Protein AF-A0A2D8RTJ7-F1 (afdb_monomer_lite)

Sequence (166 aa):
MDKITKIF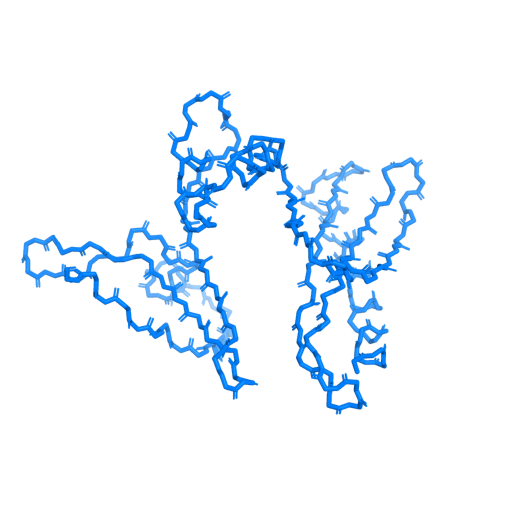FVAYENLSKKICETALARKGIAEIHLAGFCWKEERYKVFKFSTDESNNTHKYEEVLTETSFSASGTGKARALELLENGGAPIKVLRDVIESTDIESVGGPLQYARFECKKFKVFANCKLEEGNVVYERGGLNLNDSRLHNSHDDIFVSMPMIDFVTQT

Foldseek 3Di:
DVVVVVVVLVVCLVVQVVCCVPPVNLQDKDKDKDWAQDPVVRGIWIKIWTADRVPRDIDIDIPCPPHDDDDDDDLRVQLRVCVVVVHDNVVSLVCSQPDPVRVPHHAADKDWDQDPRDIAIAFDWDQDPNDTHGRHDDPPCPPVVNVPDPDPPPPPDPPHDYDDDD

Secondary structure (DSSP, 8-state):
-HHHHHHHHHHHHHHHHHHHHHHSGGG----EEEEEEETTTTEEEEEEEEE-TTT--EEEEEE-SSS-----STTHHHHHHHHHTT--HHHHHHHHHT-TT-TT--S--EEEEEETTEEEEEE-EEEETTEEEESS-SS-TT-HHHHTSS------PPP-B-----

Structure (mmCIF, N/CA/C/O backbone):
data_AF-A0A2D8RTJ7-F1
#
_entry.id   AF-A0A2D8RTJ7-F1
#
loop_
_atom_site.group_PDB
_atom_site.id
_atom_site.type_symbol
_atom_site.label_atom_id
_atom_site.label_alt_id
_atom_site.label_comp_id
_atom_site.label_asym_id
_atom_site.label_entity_id
_atom_site.label_seq_id
_atom_site.pdbx_PDB_ins_code
_atom_site.Cartn_x
_atom_site.Cartn_y
_atom_site.Cartn_z
_atom_site.occupancy
_atom_site.B_iso_or_equiv
_atom_site.auth_seq_id
_atom_site.auth_comp_id
_atom_site.auth_asym_id
_atom_site.auth_atom_id
_atom_site.pdbx_PDB_model_num
ATOM 1 N N . MET A 1 1 ? -3.692 -18.336 -0.174 1.00 83.75 1 MET A N 1
ATOM 2 C CA . MET A 1 1 ? -3.229 -17.030 -0.681 1.00 83.75 1 MET A CA 1
ATOM 3 C C . MET A 1 1 ? -2.175 -17.187 -1.761 1.00 83.75 1 MET A C 1
ATOM 5 O O . MET A 1 1 ? -2.366 -16.620 -2.818 1.00 83.75 1 MET A O 1
ATOM 9 N N . ASP A 1 2 ? -1.158 -18.030 -1.587 1.00 82.69 2 ASP A N 1
ATOM 10 C CA . ASP A 1 2 ? -0.008 -18.110 -2.509 1.00 82.69 2 ASP A CA 1
ATOM 11 C C . ASP A 1 2 ? -0.364 -18.324 -3.996 1.00 82.69 2 ASP A C 1
ATOM 13 O O . ASP A 1 2 ? 0.218 -17.689 -4.871 1.00 82.69 2 ASP A O 1
ATOM 17 N N . LYS A 1 3 ? -1.357 -19.172 -4.313 1.00 87.12 3 LYS A N 1
ATOM 18 C CA . LYS A 1 3 ? -1.840 -19.342 -5.701 1.00 87.12 3 LYS A CA 1
ATOM 19 C C . LYS A 1 3 ? -2.494 -18.072 -6.261 1.00 87.12 3 LYS A C 1
ATOM 21 O O . LYS A 1 3 ? -2.280 -17.748 -7.422 1.00 87.12 3 LYS A O 1
ATOM 26 N N . ILE A 1 4 ? -3.265 -17.361 -5.436 1.00 88.50 4 ILE A N 1
ATOM 27 C CA . ILE A 1 4 ? -3.893 -16.084 -5.801 1.00 88.50 4 ILE A CA 1
ATOM 28 C C . ILE A 1 4 ? -2.795 -15.042 -6.024 1.00 88.50 4 ILE A C 1
ATOM 30 O O . ILE A 1 4 ? -2.771 -14.410 -7.071 1.00 88.50 4 ILE A O 1
ATOM 34 N N . THR A 1 5 ? -1.828 -14.945 -5.107 1.00 89.50 5 THR A N 1
ATOM 35 C CA . THR A 1 5 ? -0.668 -14.054 -5.228 1.00 89.50 5 THR A CA 1
ATOM 36 C C . THR A 1 5 ? 0.079 -14.272 -6.544 1.00 89.50 5 THR A C 1
ATOM 38 O O . THR A 1 5 ? 0.371 -13.304 -7.23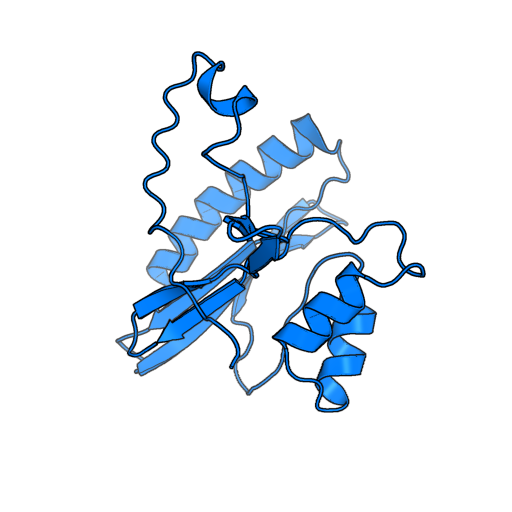5 1.00 89.50 5 THR A O 1
ATOM 41 N N . LYS A 1 6 ? 0.318 -15.528 -6.954 1.00 89.88 6 LYS A N 1
ATOM 42 C CA . LYS A 1 6 ? 0.957 -15.844 -8.246 1.00 89.88 6 LYS A CA 1
ATOM 43 C C . LYS A 1 6 ? 0.167 -15.329 -9.451 1.00 89.88 6 LYS A C 1
ATOM 45 O O . LYS A 1 6 ? 0.766 -14.777 -10.366 1.00 89.88 6 LYS A O 1
ATOM 50 N N . ILE A 1 7 ? -1.158 -15.487 -9.458 1.00 90.75 7 ILE A N 1
ATOM 51 C CA . ILE A 1 7 ? -2.014 -14.980 -10.545 1.00 90.75 7 ILE A CA 1
ATOM 52 C C . ILE A 1 7 ? -1.953 -13.449 -10.596 1.00 90.75 7 ILE A C 1
ATOM 54 O O . ILE A 1 7 ? -1.729 -12.871 -11.659 1.00 90.75 7 ILE A O 1
ATOM 58 N N . PHE A 1 8 ? -2.086 -12.796 -9.440 1.00 90.38 8 PHE A N 1
ATOM 59 C CA . PHE A 1 8 ? -1.955 -11.344 -9.331 1.00 90.38 8 PHE A CA 1
ATOM 60 C C . PHE A 1 8 ? -0.567 -10.856 -9.747 1.00 90.38 8 PHE A C 1
ATOM 62 O O . PHE A 1 8 ? -0.459 -9.777 -10.315 1.00 90.38 8 PHE A O 1
ATOM 69 N N . PHE A 1 9 ? 0.483 -11.649 -9.523 1.00 92.06 9 PHE A N 1
ATOM 70 C CA . PHE A 1 9 ? 1.847 -11.279 -9.893 1.00 92.06 9 PHE A CA 1
ATOM 71 C C . PHE A 1 9 ? 2.030 -11.230 -11.406 1.00 92.06 9 PHE A C 1
ATOM 73 O O . PHE A 1 9 ? 2.583 -10.263 -11.917 1.00 92.06 9 PHE A O 1
ATOM 80 N N . VAL A 1 10 ? 1.478 -12.208 -12.129 1.00 90.75 10 VAL A N 1
ATOM 81 C CA . VAL A 1 10 ? 1.470 -12.196 -13.600 1.00 90.75 10 VAL A CA 1
ATOM 82 C C . VAL A 1 10 ? 0.699 -10.984 -14.137 1.00 90.75 10 VAL A C 1
ATOM 84 O O . VAL A 1 10 ? 1.125 -10.348 -15.102 1.00 90.75 10 VAL A O 1
ATOM 87 N N . ALA A 1 11 ? -0.433 -10.630 -13.520 1.00 89.25 11 ALA A N 1
ATOM 88 C CA . ALA A 1 11 ? -1.189 -9.437 -13.903 1.00 89.25 11 ALA A CA 1
ATOM 89 C C . ALA A 1 11 ? -0.408 -8.143 -13.610 1.00 89.25 11 ALA A C 1
ATOM 91 O O . ALA A 1 11 ? -0.327 -7.268 -14.470 1.00 89.25 11 ALA A O 1
ATOM 92 N N . TYR A 1 12 ? 0.203 -8.051 -12.426 1.00 90.31 12 TYR A N 1
ATOM 93 C CA . TYR A 1 12 ? 1.046 -6.934 -12.007 1.00 90.31 12 TYR A CA 1
ATOM 94 C C . TYR A 1 12 ? 2.228 -6.722 -12.949 1.00 90.31 12 TYR A C 1
ATOM 96 O O . TYR A 1 12 ? 2.431 -5.601 -13.392 1.00 90.31 12 TYR A O 1
ATOM 104 N N . GLU A 1 13 ? 2.974 -7.770 -13.296 1.00 89.62 13 GLU A N 1
ATOM 105 C CA . GLU A 1 13 ? 4.121 -7.669 -14.201 1.00 89.62 13 GLU A CA 1
ATOM 106 C C . GLU A 1 13 ? 3.710 -7.066 -15.553 1.00 89.62 13 GLU A C 1
ATOM 108 O O . GLU A 1 13 ? 4.330 -6.124 -16.047 1.00 89.62 13 GLU A O 1
ATOM 113 N N . ASN A 1 14 ? 2.613 -7.558 -16.130 1.00 86.75 14 ASN A N 1
ATOM 114 C CA . ASN A 1 14 ? 2.100 -7.038 -17.394 1.00 86.75 14 ASN A CA 1
ATOM 115 C C . ASN A 1 14 ? 1.609 -5.588 -17.275 1.00 86.75 14 ASN A C 1
ATOM 117 O O . ASN A 1 14 ? 1.831 -4.783 -18.181 1.00 86.75 14 ASN A O 1
ATOM 121 N N . LEU A 1 15 ? 0.932 -5.255 -16.174 1.00 84.31 15 LEU A N 1
ATOM 122 C CA . LEU A 1 15 ? 0.401 -3.916 -15.936 1.00 84.31 15 LEU A CA 1
ATOM 123 C C . LEU A 1 15 ? 1.520 -2.909 -15.661 1.00 84.31 15 LEU A C 1
ATOM 125 O O . LEU A 1 15 ? 1.512 -1.827 -16.238 1.00 84.31 15 LEU A O 1
ATOM 129 N N . SER A 1 16 ? 2.495 -3.275 -14.828 1.00 84.56 16 SER A N 1
ATOM 130 C CA . SER A 1 16 ? 3.648 -2.444 -14.494 1.00 84.56 16 SER A CA 1
ATOM 131 C C . SER A 1 16 ? 4.423 -2.097 -15.754 1.00 84.56 16 SER A C 1
ATOM 133 O O . SER A 1 16 ? 4.670 -0.921 -15.979 1.00 84.56 16 SER A O 1
ATOM 135 N N . LYS A 1 17 ? 4.744 -3.073 -16.615 1.00 82.00 17 LYS A N 1
ATOM 136 C CA . LYS A 1 17 ? 5.446 -2.798 -17.880 1.00 82.00 17 LYS A CA 1
ATOM 137 C C . LYS A 1 17 ? 4.676 -1.795 -18.733 1.00 82.00 17 LYS A C 1
ATOM 139 O O . LYS A 1 17 ? 5.225 -0.763 -19.099 1.00 82.00 17 LYS A O 1
ATOM 144 N N . LYS A 1 18 ? 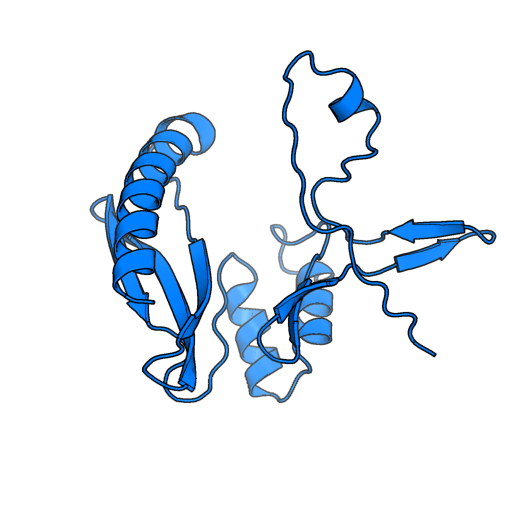3.378 -2.030 -18.950 1.00 81.19 18 LYS A N 1
ATOM 145 C CA . LYS A 1 18 ? 2.533 -1.141 -19.762 1.00 81.19 18 LYS A CA 1
ATOM 146 C C . LYS A 1 18 ? 2.414 0.270 -19.184 1.00 81.19 18 LYS A C 1
ATOM 148 O O . LYS A 1 18 ? 2.583 1.238 -19.920 1.00 81.19 18 LYS A O 1
ATOM 153 N N . ILE A 1 19 ? 2.112 0.407 -17.892 1.00 75.81 19 ILE A N 1
ATOM 154 C CA . ILE A 1 19 ? 1.941 1.720 -17.250 1.00 75.81 19 ILE A CA 1
ATOM 155 C C . ILE A 1 19 ? 3.270 2.472 -17.235 1.00 75.81 19 ILE A C 1
ATOM 157 O O . ILE A 1 19 ? 3.314 3.648 -17.586 1.00 75.81 19 ILE A O 1
ATOM 161 N N . CYS A 1 20 ? 4.359 1.806 -16.852 1.00 75.94 20 CYS A N 1
ATOM 162 C CA . CYS A 1 20 ? 5.662 2.450 -16.761 1.00 75.94 20 CYS A CA 1
ATOM 163 C C . CYS A 1 20 ? 6.160 2.881 -18.150 1.00 75.94 20 CYS A C 1
ATOM 165 O O . CYS A 1 20 ? 6.601 4.016 -18.298 1.00 75.94 20 CYS A O 1
ATOM 167 N N . GLU A 1 21 ? 5.995 2.050 -19.185 1.00 71.38 21 GLU A N 1
ATOM 168 C CA . GLU A 1 21 ? 6.349 2.405 -20.568 1.00 71.38 21 GLU A CA 1
ATOM 169 C C . GLU A 1 21 ? 5.541 3.592 -21.117 1.00 71.38 21 GLU A C 1
ATOM 171 O O . GLU A 1 21 ? 6.096 4.413 -21.847 1.00 71.38 21 GLU A O 1
ATOM 176 N N . THR A 1 22 ? 4.252 3.694 -20.776 1.00 69.50 22 THR A N 1
ATOM 177 C CA . THR A 1 22 ? 3.332 4.682 -21.375 1.00 69.50 22 THR A CA 1
ATOM 178 C C . THR A 1 22 ? 3.226 5.996 -20.603 1.00 69.50 22 THR A C 1
ATOM 180 O O . THR A 1 22 ? 3.193 7.054 -21.225 1.00 69.50 22 THR A O 1
ATOM 183 N N . ALA A 1 23 ? 3.169 5.956 -19.270 1.00 63.09 23 ALA A N 1
ATOM 184 C CA . ALA A 1 23 ? 2.828 7.115 -18.442 1.00 63.09 23 ALA A CA 1
ATOM 185 C C . ALA A 1 23 ? 4.025 7.731 -17.698 1.00 63.09 23 ALA A C 1
ATOM 187 O O . ALA A 1 23 ? 3.998 8.915 -17.378 1.00 63.09 23 ALA A O 1
ATOM 188 N N . LEU A 1 24 ? 5.070 6.947 -17.404 1.00 61.88 24 LEU A N 1
ATOM 189 C CA . LEU A 1 24 ? 6.150 7.345 -16.484 1.00 61.88 24 LEU A CA 1
ATOM 190 C C . LEU A 1 24 ? 7.557 7.267 -17.108 1.00 61.88 24 LEU A C 1
ATOM 192 O O . LEU A 1 24 ? 8.559 7.453 -16.413 1.00 61.88 24 LEU A O 1
ATOM 196 N N . ALA A 1 25 ? 7.636 7.008 -18.418 1.00 62.59 25 ALA A N 1
ATOM 197 C CA . ALA A 1 25 ? 8.868 6.717 -19.153 1.00 62.59 25 ALA A CA 1
ATOM 198 C C . ALA A 1 25 ? 9.662 5.525 -18.562 1.00 62.59 25 ALA A C 1
ATOM 200 O O . ALA A 1 25 ? 9.244 4.855 -17.622 1.00 62.59 25 ALA A O 1
ATOM 201 N N . ARG A 1 26 ? 10.862 5.244 -19.095 1.00 61.12 26 ARG A N 1
ATOM 202 C CA . ARG A 1 26 ? 11.701 4.080 -18.710 1.00 61.12 26 ARG A CA 1
ATOM 203 C C . ARG A 1 26 ? 12.084 3.987 -17.219 1.00 61.12 26 ARG A C 1
ATOM 205 O O . ARG A 1 26 ? 12.717 3.011 -16.839 1.00 61.12 26 ARG A O 1
ATOM 212 N N . LYS A 1 27 ? 11.753 4.990 -16.401 1.00 68.00 27 LYS A N 1
ATOM 213 C CA . LYS A 1 27 ? 12.038 5.042 -14.959 1.00 68.00 27 LYS A CA 1
ATOM 214 C C . LYS A 1 27 ? 10.788 4.892 -14.086 1.00 68.00 27 LYS A C 1
ATOM 216 O O . LYS A 1 27 ? 10.879 5.058 -12.875 1.00 68.00 27 LYS A O 1
ATOM 221 N N . GLY A 1 28 ? 9.622 4.625 -14.676 1.00 70.44 28 GLY A N 1
ATOM 222 C CA . GLY A 1 28 ? 8.406 4.392 -13.911 1.00 70.44 28 GLY A CA 1
ATOM 223 C C . GLY A 1 28 ? 8.537 3.185 -12.990 1.00 70.44 28 GLY A C 1
ATOM 224 O O . GLY A 1 28 ? 9.012 2.133 -13.410 1.00 70.44 28 GLY A O 1
ATOM 225 N N . ILE A 1 29 ? 8.057 3.326 -11.758 1.00 77.69 29 ILE A N 1
ATOM 226 C CA . ILE A 1 29 ? 7.995 2.242 -10.777 1.00 77.69 29 ILE A CA 1
ATOM 227 C C . ILE A 1 29 ? 6.548 2.123 -10.322 1.00 77.69 29 ILE A C 1
ATOM 229 O O . ILE A 1 29 ? 5.927 3.113 -9.935 1.00 77.69 29 ILE A O 1
ATOM 233 N N . ALA A 1 30 ? 6.017 0.906 -10.360 1.00 83.00 30 ALA A N 1
ATOM 234 C CA . ALA A 1 30 ? 4.724 0.580 -9.787 1.00 83.00 30 ALA A CA 1
ATOM 235 C C . ALA A 1 30 ? 4.933 -0.373 -8.613 1.00 83.00 30 ALA A C 1
ATOM 237 O O . ALA A 1 30 ? 5.597 -1.400 -8.753 1.00 83.00 30 ALA A O 1
ATOM 238 N N . GLU A 1 31 ? 4.335 -0.063 -7.469 1.00 89.19 31 GLU A N 1
ATOM 239 C CA . GLU A 1 31 ? 4.294 -0.961 -6.319 1.00 89.19 31 GLU A CA 1
ATOM 240 C C . GLU A 1 31 ? 2.839 -1.282 -5.978 1.00 89.19 31 GLU A C 1
ATOM 242 O O . GLU A 1 31 ? 1.994 -0.389 -5.925 1.00 89.19 31 GLU A O 1
ATOM 247 N N . ILE A 1 32 ? 2.540 -2.560 -5.737 1.00 90.56 32 ILE A N 1
ATOM 248 C CA . ILE A 1 32 ? 1.207 -3.017 -5.320 1.00 90.56 32 ILE A CA 1
ATOM 249 C C . ILE A 1 32 ? 1.334 -3.795 -4.015 1.00 90.56 32 ILE A C 1
ATOM 251 O O . ILE A 1 32 ? 2.263 -4.578 -3.834 1.00 90.56 32 ILE A O 1
ATOM 255 N N . HIS A 1 33 ? 0.373 -3.608 -3.113 1.00 91.06 33 HIS A N 1
ATOM 256 C CA . HIS A 1 33 ? 0.204 -4.460 -1.941 1.00 91.06 33 HIS A CA 1
ATOM 257 C C . HIS A 1 33 ? -1.070 -5.289 -2.093 1.00 91.06 33 HIS A C 1
ATOM 259 O O . HIS A 1 33 ? -2.156 -4.739 -2.265 1.00 91.06 33 HIS A O 1
ATOM 265 N N . LEU A 1 34 ? -0.946 -6.613 -2.004 1.00 91.88 34 LEU A N 1
ATOM 266 C CA . LEU A 1 34 ? -2.076 -7.538 -1.952 1.00 91.88 34 LEU A CA 1
ATOM 267 C C . LEU A 1 34 ? -2.236 -8.047 -0.524 1.00 91.88 34 LEU A C 1
ATOM 269 O O . LEU A 1 34 ? -1.403 -8.814 -0.046 1.00 91.88 34 LEU A O 1
ATOM 273 N N . ALA A 1 35 ? -3.321 -7.662 0.137 1.00 90.81 35 ALA A N 1
ATOM 274 C CA . ALA A 1 35 ? -3.654 -8.134 1.475 1.00 90.81 35 ALA A CA 1
ATOM 275 C C . ALA A 1 35 ? -4.872 -9.067 1.443 1.00 90.81 35 ALA A C 1
ATOM 277 O O . ALA A 1 35 ? -5.821 -8.836 0.694 1.00 90.81 35 ALA A O 1
ATOM 278 N N . GLY A 1 36 ? -4.877 -10.111 2.274 1.00 90.19 36 GLY A N 1
ATOM 279 C CA . GLY A 1 36 ? -6.027 -11.009 2.396 1.00 90.19 36 GLY A CA 1
ATOM 280 C C . GLY A 1 36 ? -5.894 -12.044 3.509 1.00 90.19 36 GLY A C 1
ATOM 281 O O . GLY A 1 36 ? -4.804 -12.300 4.015 1.00 90.19 36 GLY A O 1
ATOM 282 N N . PHE A 1 37 ? -7.017 -12.655 3.893 1.00 89.12 37 PHE A N 1
ATOM 283 C CA . PHE A 1 37 ? -7.045 -13.717 4.901 1.00 89.12 37 PHE A CA 1
ATOM 284 C C . PHE A 1 37 ? -6.712 -15.082 4.276 1.00 89.12 37 PHE A C 1
ATOM 286 O O . PHE A 1 37 ? -7.374 -15.536 3.340 1.00 89.12 37 PHE A O 1
ATOM 293 N N . CYS A 1 38 ? -5.686 -15.763 4.790 1.00 90.69 38 CYS A N 1
ATOM 294 C CA . CYS A 1 38 ? -5.310 -17.107 4.369 1.00 90.69 38 CYS A CA 1
ATOM 295 C C . CYS A 1 38 ? -5.988 -18.153 5.257 1.00 90.69 38 CYS A C 1
ATOM 297 O O . CYS A 1 38 ? -5.507 -18.439 6.344 1.00 90.69 38 CYS A O 1
ATOM 299 N N . TRP A 1 39 ? -7.060 -18.783 4.770 1.00 88.38 39 TRP A N 1
ATOM 300 C CA . TRP A 1 39 ? -7.805 -19.802 5.525 1.00 88.38 39 TRP A CA 1
ATOM 301 C C . TRP A 1 39 ? -6.970 -21.008 5.965 1.00 88.38 39 TRP A C 1
ATOM 303 O O . TRP A 1 39 ? -7.209 -21.543 7.035 1.00 88.38 39 TRP A O 1
ATOM 313 N N . LYS A 1 40 ? -5.979 -21.420 5.164 1.00 91.62 40 LYS A N 1
ATOM 314 C CA . LYS A 1 40 ? -5.103 -22.557 5.494 1.00 91.62 40 LYS A CA 1
ATOM 315 C C . LYS A 1 40 ? -4.186 -22.266 6.688 1.00 91.62 40 LYS A C 1
ATOM 317 O O . LYS A 1 40 ? -3.873 -23.172 7.443 1.00 91.62 40 LYS A O 1
ATOM 322 N N . GLU A 1 41 ? -3.720 -21.025 6.798 1.00 91.00 41 GLU A N 1
ATOM 323 C CA . GLU A 1 41 ? -2.777 -20.582 7.837 1.00 91.00 41 GLU A CA 1
ATOM 324 C C . GLU A 1 41 ? -3.473 -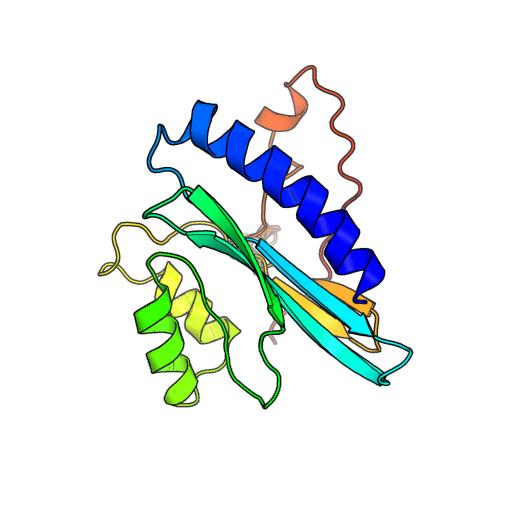19.755 8.932 1.00 91.00 41 GLU A C 1
ATOM 326 O O . GLU A 1 41 ? -2.810 -19.208 9.802 1.00 91.00 41 GLU A O 1
ATOM 331 N N . GLU A 1 42 ? -4.798 -19.606 8.837 1.00 90.81 42 GLU A N 1
ATOM 332 C CA . GLU A 1 42 ? -5.670 -18.826 9.725 1.00 90.81 42 GLU A CA 1
ATOM 333 C C . GLU A 1 42 ? -5.182 -17.410 10.076 1.00 90.81 42 GLU A C 1
ATOM 335 O O . GLU A 1 42 ? -5.483 -16.874 11.141 1.00 90.81 42 GLU A O 1
ATOM 340 N N . ARG A 1 43 ? -4.478 -16.753 9.149 1.00 90.62 43 ARG A N 1
ATOM 341 C CA . ARG A 1 43 ? -3.880 -15.426 9.363 1.00 90.62 43 ARG A CA 1
ATOM 342 C C . ARG A 1 43 ? -4.014 -14.515 8.152 1.00 90.62 43 ARG A C 1
ATOM 344 O O . ARG A 1 43 ? -4.170 -14.979 7.019 1.00 90.62 43 ARG A O 1
ATOM 351 N N . TYR A 1 44 ? -3.915 -13.207 8.378 1.00 89.75 44 TYR A N 1
ATOM 352 C CA . TYR A 1 44 ? -3.762 -12.245 7.288 1.00 89.75 44 TYR A CA 1
ATOM 353 C C . TYR A 1 44 ? -2.354 -12.345 6.702 1.00 89.75 44 TYR A C 1
ATOM 355 O O . TYR A 1 44 ? -1.374 -12.461 7.434 1.00 89.75 44 TYR A O 1
ATOM 363 N N . LYS A 1 45 ? -2.271 -12.313 5.373 1.00 92.38 45 LYS A N 1
ATOM 364 C CA . LYS A 1 45 ? -1.017 -12.243 4.624 1.00 92.38 45 LYS A CA 1
ATOM 365 C C . LYS A 1 45 ? -1.050 -10.985 3.778 1.00 92.38 45 LYS A C 1
ATOM 367 O O . LYS A 1 45 ? -2.081 -10.685 3.166 1.00 92.38 45 LYS A O 1
ATOM 372 N N . VAL A 1 46 ? 0.070 -10.279 3.730 1.00 92.62 46 VAL A N 1
ATOM 373 C CA . VAL A 1 46 ? 0.262 -9.143 2.834 1.00 92.62 46 VAL A CA 1
ATOM 374 C C . VAL A 1 46 ? 1.444 -9.462 1.942 1.00 92.62 46 VAL A C 1
ATOM 376 O O . VAL A 1 46 ? 2.472 -9.927 2.413 1.00 92.62 46 VAL A O 1
ATOM 379 N N . PHE A 1 47 ? 1.290 -9.246 0.646 1.00 94.06 47 PHE A N 1
ATOM 380 C CA . PHE A 1 47 ? 2.355 -9.422 -0.325 1.00 94.06 47 PHE A CA 1
ATOM 381 C C . PHE A 1 47 ? 2.649 -8.086 -0.984 1.00 94.06 47 PHE A C 1
ATOM 383 O O . PHE A 1 47 ? 1.724 -7.427 -1.463 1.00 94.06 47 PHE A O 1
ATOM 390 N N . LYS A 1 48 ? 3.920 -7.692 -1.006 1.00 93.31 48 LYS A N 1
ATOM 391 C CA . LYS A 1 48 ? 4.389 -6.514 -1.733 1.00 93.31 48 LYS A CA 1
ATOM 392 C C . LYS A 1 48 ? 4.913 -6.949 -3.093 1.00 93.31 48 LYS A C 1
ATOM 394 O O . LYS A 1 48 ? 5.707 -7.876 -3.171 1.00 93.31 48 LYS A O 1
ATOM 399 N N . PHE A 1 49 ? 4.474 -6.262 -4.137 1.00 94.12 49 PHE A N 1
ATOM 400 C CA . PHE A 1 49 ? 4.853 -6.448 -5.530 1.00 94.12 49 PHE A CA 1
ATOM 401 C C . PHE A 1 49 ? 5.661 -5.217 -5.917 1.00 94.12 49 PHE A C 1
ATOM 403 O O . PHE A 1 49 ? 5.190 -4.095 -5.712 1.00 94.12 49 PHE A O 1
ATOM 410 N N . SER A 1 50 ? 6.877 -5.414 -6.409 1.00 91.12 50 SER A N 1
ATOM 411 C CA . SER A 1 50 ? 7.799 -4.324 -6.718 1.00 91.12 50 SER A CA 1
ATOM 412 C C . SER A 1 50 ? 8.624 -4.610 -7.966 1.00 91.12 50 SER A C 1
ATOM 414 O O . SER A 1 50 ? 8.773 -5.760 -8.394 1.00 91.12 50 SER A O 1
ATOM 416 N N . THR A 1 51 ? 9.161 -3.533 -8.532 1.00 87.50 51 THR A N 1
ATOM 417 C CA . THR A 1 51 ? 10.066 -3.542 -9.678 1.00 87.50 51 THR A CA 1
ATOM 418 C C . THR A 1 51 ? 11.429 -3.059 -9.211 1.00 87.50 51 THR A C 1
ATOM 420 O O . THR A 1 51 ? 11.529 -2.015 -8.571 1.00 87.50 51 THR A O 1
ATOM 423 N N . ASP A 1 52 ? 12.473 -3.819 -9.517 1.00 80.81 52 ASP A N 1
ATOM 424 C CA . ASP A 1 52 ? 13.855 -3.400 -9.316 1.00 80.81 52 ASP A CA 1
ATOM 425 C C . ASP A 1 52 ? 14.235 -2.352 -10.372 1.00 80.81 52 ASP A C 1
ATOM 427 O O . ASP A 1 52 ? 14.180 -2.603 -11.576 1.00 80.81 52 ASP A O 1
ATOM 431 N N . GLU A 1 53 ? 14.621 -1.166 -9.908 1.00 73.94 53 GLU A N 1
ATOM 432 C CA . GLU A 1 53 ? 14.957 -0.014 -10.750 1.00 73.94 53 GLU A CA 1
ATOM 433 C C . GLU A 1 53 ? 16.162 -0.258 -11.664 1.00 73.94 53 GLU A C 1
ATOM 435 O O . GLU A 1 53 ? 16.264 0.338 -12.735 1.00 73.94 53 GLU A O 1
ATOM 440 N N . SER A 1 54 ? 17.089 -1.123 -11.247 1.00 75.38 54 SER A N 1
ATOM 441 C CA . SER A 1 54 ? 18.361 -1.328 -11.942 1.00 75.38 54 SER A CA 1
ATOM 442 C C . SER A 1 54 ? 18.226 -2.201 -13.189 1.00 75.38 54 SER A C 1
ATOM 444 O O . SER A 1 54 ? 18.980 -2.040 -14.149 1.00 75.38 54 SER A O 1
ATOM 446 N N . ASN A 1 55 ? 17.269 -3.130 -13.184 1.00 74.12 55 ASN A N 1
ATOM 447 C CA . ASN A 1 55 ? 17.152 -4.182 -14.195 1.00 74.12 55 ASN A CA 1
ATOM 448 C C . ASN A 1 55 ? 15.702 -4.449 -14.643 1.00 74.12 55 ASN A C 1
ATOM 450 O O . ASN A 1 55 ? 15.479 -5.350 -15.449 1.00 74.12 55 ASN A O 1
ATOM 454 N N . ASN A 1 56 ? 14.727 -3.683 -14.138 1.00 74.50 56 ASN A N 1
ATOM 455 C CA . ASN A 1 56 ? 13.296 -3.853 -14.397 1.00 74.50 56 ASN A CA 1
ATOM 456 C C . ASN A 1 56 ? 12.777 -5.269 -14.066 1.00 74.50 56 ASN A C 1
ATOM 458 O O . ASN A 1 56 ? 11.865 -5.786 -14.712 1.00 74.50 56 ASN A O 1
ATOM 462 N N . THR A 1 57 ? 13.381 -5.928 -13.073 1.00 84.94 57 THR A N 1
ATOM 463 C CA . THR A 1 57 ? 12.947 -7.249 -12.609 1.00 84.94 57 THR A CA 1
ATOM 464 C C . THR A 1 57 ? 11.808 -7.088 -11.621 1.00 84.94 57 THR A C 1
ATOM 466 O O . THR A 1 57 ? 11.937 -6.406 -10.604 1.00 84.94 57 THR A O 1
ATOM 469 N N . HIS A 1 58 ? 10.694 -7.758 -11.893 1.00 89.44 58 HIS A N 1
ATOM 470 C CA . HIS A 1 58 ? 9.557 -7.784 -10.985 1.00 89.44 58 HIS A CA 1
ATOM 471 C C . HIS A 1 58 ? 9.722 -8.887 -9.945 1.00 89.44 58 HIS A C 1
ATOM 473 O O . HIS A 1 58 ? 10.172 -9.994 -10.247 1.00 89.44 58 HIS A O 1
ATOM 479 N N . LYS A 1 59 ? 9.301 -8.605 -8.716 1.00 92.06 59 LYS A N 1
ATOM 480 C CA . LYS A 1 59 ? 9.268 -9.583 -7.629 1.00 92.06 59 LYS A CA 1
ATOM 481 C C . LYS A 1 59 ? 8.057 -9.368 -6.738 1.00 92.06 59 LYS A C 1
ATOM 483 O O . LYS A 1 59 ? 7.459 -8.292 -6.727 1.00 92.06 59 LYS A O 1
ATOM 488 N N . TYR A 1 60 ? 7.715 -10.401 -5.978 1.00 93.44 60 TYR A N 1
ATOM 489 C CA . TYR A 1 60 ? 6.812 -10.265 -4.849 1.00 93.44 60 TYR A CA 1
ATOM 490 C C . TYR A 1 60 ? 7.360 -10.994 -3.629 1.00 93.44 60 TYR A C 1
ATOM 492 O O . TYR A 1 60 ? 7.989 -12.045 -3.752 1.00 93.44 60 TYR A O 1
ATOM 500 N N . GLU A 1 61 ? 7.093 -10.440 -2.456 1.00 93.38 61 GLU A N 1
ATOM 501 C CA . GLU A 1 61 ? 7.484 -11.014 -1.172 1.00 93.38 61 GLU A CA 1
ATOM 502 C C . GLU A 1 61 ? 6.347 -10.875 -0.165 1.00 93.38 61 GLU A C 1
ATOM 504 O O . GLU A 1 61 ? 5.517 -9.968 -0.266 1.00 93.38 61 GLU A O 1
ATOM 509 N N . GLU A 1 62 ? 6.281 -11.798 0.790 1.00 93.19 62 GLU A N 1
ATOM 510 C CA . GLU A 1 62 ? 5.373 -11.653 1.920 1.00 93.19 62 GLU A CA 1
ATOM 511 C C . GLU A 1 62 ? 5.944 -10.617 2.890 1.00 93.19 62 GLU A C 1
ATOM 513 O O . GLU A 1 62 ? 7.084 -10.727 3.330 1.00 93.19 62 GLU A O 1
ATOM 518 N N . VAL A 1 63 ? 5.139 -9.613 3.221 1.00 91.31 63 VAL A N 1
ATOM 519 C CA . VAL A 1 63 ? 5.464 -8.558 4.179 1.00 91.31 63 VAL A CA 1
ATOM 520 C C . VAL A 1 63 ? 4.566 -8.683 5.410 1.00 91.31 63 VAL A C 1
ATOM 522 O O . VAL A 1 63 ? 3.487 -9.275 5.352 1.00 91.31 63 VAL A O 1
ATOM 525 N N . LEU A 1 64 ? 4.997 -8.078 6.520 1.00 87.56 64 LEU A N 1
ATOM 526 C CA . LEU A 1 64 ? 4.299 -8.086 7.815 1.00 87.56 64 LEU A CA 1
ATOM 527 C C . LEU A 1 64 ? 4.251 -9.465 8.506 1.00 87.56 64 LEU A C 1
ATOM 529 O O . LEU A 1 64 ? 3.259 -9.803 9.150 1.00 87.56 64 LEU A O 1
ATOM 533 N N . THR A 1 65 ? 5.318 -10.262 8.394 1.00 83.94 65 THR A N 1
ATOM 534 C CA . THR A 1 65 ? 5.403 -11.616 8.977 1.00 83.94 65 THR A CA 1
ATOM 535 C C . THR A 1 65 ? 5.527 -11.637 10.503 1.00 83.94 65 THR A C 1
ATOM 537 O O . THR A 1 65 ? 5.011 -12.557 11.128 1.00 83.94 65 THR A O 1
ATOM 540 N N . GLU A 1 66 ? 6.167 -10.633 11.111 1.00 70.44 66 GLU A N 1
ATOM 541 C CA . GLU A 1 66 ? 6.509 -10.620 12.548 1.00 70.44 66 GLU A CA 1
ATOM 542 C C . GLU A 1 66 ? 5.925 -9.419 13.310 1.00 70.44 66 GLU A C 1
ATOM 544 O O . GLU A 1 66 ? 6.386 -9.093 14.393 1.00 70.44 66 GLU A O 1
ATOM 549 N N . THR A 1 67 ? 4.877 -8.784 12.770 1.00 62.62 67 THR A N 1
ATOM 550 C CA . THR A 1 67 ? 4.332 -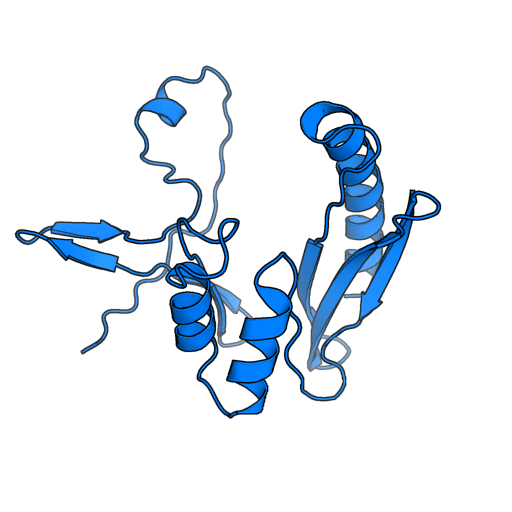7.468 13.171 1.00 62.62 67 THR A CA 1
ATOM 551 C C . THR A 1 67 ? 5.272 -6.300 12.880 1.00 62.62 67 THR A C 1
ATOM 553 O O . THR A 1 67 ? 6.212 -6.002 13.603 1.00 62.62 67 THR A O 1
ATOM 556 N N . SER A 1 68 ? 4.982 -5.600 11.790 1.00 82.38 68 SER A N 1
ATOM 557 C CA . SER A 1 68 ? 5.605 -4.328 11.445 1.00 82.38 68 SER A CA 1
ATOM 558 C C . SER A 1 68 ? 4.652 -3.535 10.559 1.00 82.38 68 SER A C 1
ATOM 560 O O . SER A 1 68 ? 3.609 -4.033 10.126 1.00 82.38 68 SER A O 1
ATOM 562 N N . PHE A 1 69 ? 4.981 -2.275 10.322 1.00 87.19 69 PHE A N 1
ATOM 563 C CA . PHE A 1 69 ? 4.330 -1.480 9.297 1.00 87.19 69 PHE A CA 1
ATOM 564 C C . PHE A 1 69 ? 5.119 -1.604 7.994 1.00 87.19 69 PHE A C 1
ATOM 566 O O . PHE A 1 69 ? 6.343 -1.712 8.003 1.00 87.19 69 PHE A O 1
ATOM 573 N N . SER A 1 70 ? 4.420 -1.574 6.862 1.00 88.88 70 SER A N 1
ATOM 574 C CA . SER A 1 70 ? 5.038 -1.444 5.543 1.00 88.88 70 SER A CA 1
ATOM 575 C C . SER A 1 70 ? 4.452 -0.214 4.877 1.00 88.88 70 SER A C 1
ATOM 577 O O . SER A 1 70 ? 3.237 -0.010 4.894 1.00 88.88 70 SER A O 1
ATOM 579 N N . ALA A 1 71 ? 5.326 0.611 4.318 1.00 89.62 71 ALA A N 1
ATOM 580 C CA . ALA A 1 71 ? 4.964 1.841 3.641 1.00 89.62 71 ALA A CA 1
ATOM 581 C C . ALA A 1 71 ? 5.735 1.963 2.322 1.00 89.62 71 ALA A C 1
ATOM 583 O O . ALA A 1 71 ? 6.844 1.438 2.168 1.00 89.62 71 ALA A O 1
ATOM 584 N N . SER A 1 72 ? 5.123 2.680 1.385 1.00 89.25 72 SER A N 1
ATOM 585 C CA . SER A 1 72 ? 5.600 2.915 0.024 1.00 89.25 72 SER A CA 1
ATOM 586 C C . SER A 1 72 ? 5.329 4.360 -0.385 1.00 89.25 72 SER A C 1
ATOM 588 O O . SER A 1 72 ? 4.493 5.031 0.219 1.00 89.25 72 SER A O 1
ATOM 590 N N . GLY A 1 73 ? 6.036 4.829 -1.413 1.00 88.00 73 GLY A N 1
ATOM 591 C CA . GLY A 1 73 ? 5.961 6.213 -1.879 1.00 88.00 73 GLY A CA 1
ATOM 592 C C . GLY A 1 73 ? 6.903 7.163 -1.136 1.00 88.00 73 GLY A C 1
ATOM 593 O O . GLY A 1 73 ? 7.688 6.763 -0.275 1.00 88.00 73 GLY A O 1
ATOM 594 N N . THR A 1 74 ? 6.834 8.441 -1.495 1.00 88.88 74 THR A N 1
ATOM 595 C CA . THR A 1 74 ? 7.780 9.480 -1.058 1.00 88.88 74 THR A CA 1
ATOM 596 C C . THR A 1 74 ? 7.660 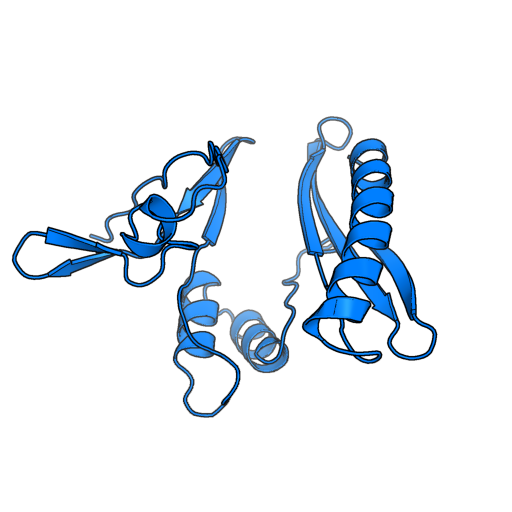9.824 0.429 1.00 88.88 74 THR A C 1
ATOM 598 O O . THR A 1 74 ? 8.665 10.102 1.074 1.00 88.88 74 THR A O 1
ATOM 601 N N . GLY A 1 75 ? 6.464 9.699 1.014 1.00 91.56 75 GLY A N 1
ATOM 602 C CA . GLY A 1 75 ? 6.224 9.894 2.451 1.00 91.56 75 GLY A CA 1
ATOM 603 C C . GLY A 1 75 ? 6.634 8.725 3.358 1.00 91.56 75 GLY A C 1
ATOM 604 O O . GLY A 1 75 ? 6.449 8.801 4.573 1.00 91.56 75 GLY A O 1
ATOM 605 N N . LYS A 1 76 ? 7.181 7.633 2.801 1.00 92.56 76 LYS A N 1
ATOM 606 C CA . LYS A 1 76 ? 7.477 6.387 3.531 1.00 92.56 76 LYS A CA 1
ATOM 607 C C . LYS A 1 76 ? 8.345 6.601 4.771 1.00 92.56 76 LYS A C 1
ATOM 609 O O . LYS A 1 76 ? 8.018 6.065 5.824 1.00 92.56 76 LYS A O 1
ATOM 614 N N . ALA A 1 77 ? 9.454 7.332 4.644 1.00 92.81 77 ALA A N 1
ATOM 615 C CA . ALA A 1 77 ? 10.418 7.488 5.736 1.00 92.81 77 ALA A CA 1
ATOM 616 C C . ALA A 1 77 ? 9.772 8.158 6.956 1.00 92.81 77 ALA A C 1
ATOM 618 O O . ALA A 1 77 ? 9.851 7.636 8.065 1.00 92.81 77 ALA A O 1
ATOM 619 N N . ARG A 1 78 ? 9.035 9.250 6.719 1.00 93.94 78 ARG A N 1
ATOM 620 C CA . ARG A 1 78 ? 8.298 9.968 7.759 1.00 93.94 78 ARG A CA 1
ATOM 621 C C . ARG A 1 78 ? 7.184 9.119 8.371 1.00 93.94 78 ARG A C 1
ATOM 623 O O . ARG A 1 78 ? 6.990 9.141 9.582 1.00 93.94 78 ARG A O 1
ATOM 630 N N . ALA A 1 79 ? 6.463 8.360 7.545 1.00 94.19 79 ALA A N 1
ATOM 631 C CA . ALA A 1 79 ? 5.415 7.469 8.028 1.00 94.19 79 ALA A CA 1
ATOM 632 C C . ALA A 1 79 ? 5.976 6.405 8.983 1.00 94.19 79 ALA A C 1
ATOM 634 O O . ALA A 1 79 ? 5.430 6.204 10.063 1.00 94.19 79 ALA A O 1
ATOM 635 N N . LEU A 1 80 ? 7.071 5.741 8.601 1.00 93.38 80 LEU A N 1
ATOM 636 C CA . LEU A 1 80 ? 7.689 4.702 9.426 1.00 93.38 80 LEU A CA 1
ATOM 637 C C . LEU A 1 80 ? 8.218 5.269 10.745 1.00 93.38 80 LEU A C 1
ATOM 639 O O . LEU A 1 80 ? 7.909 4.709 11.789 1.00 93.38 80 LEU A O 1
ATOM 643 N N . GLU A 1 81 ? 8.887 6.423 10.715 1.00 93.75 81 GLU A N 1
ATOM 644 C CA . GLU A 1 81 ? 9.349 7.117 11.923 1.00 93.75 81 GLU A CA 1
ATOM 645 C C . GLU A 1 81 ? 8.194 7.396 12.903 1.00 93.75 81 GLU A C 1
ATOM 647 O O . GLU A 1 81 ? 8.281 7.113 14.097 1.00 93.75 81 GLU A O 1
ATOM 652 N N . LEU A 1 82 ? 7.075 7.940 12.416 1.00 94.00 82 LEU A N 1
ATOM 653 C CA . LEU A 1 82 ? 5.923 8.251 13.266 1.00 94.00 82 LEU A CA 1
ATOM 654 C C . LEU A 1 82 ? 5.240 6.990 13.817 1.00 94.00 82 LEU A C 1
ATOM 656 O O . LEU A 1 82 ? 4.751 6.997 14.946 1.00 94.00 82 LEU A O 1
ATOM 660 N N . LEU A 1 83 ? 5.206 5.910 13.034 1.00 93.12 83 LEU A N 1
ATOM 661 C CA . LEU A 1 83 ? 4.639 4.623 13.441 1.00 93.12 83 LEU A CA 1
ATOM 662 C C . LEU A 1 83 ? 5.505 3.921 14.495 1.00 93.12 83 LEU A C 1
ATOM 664 O O . LEU A 1 83 ? 4.970 3.393 15.468 1.00 93.12 83 LEU A O 1
ATOM 668 N N . GLU A 1 84 ? 6.828 3.954 14.333 1.00 91.38 84 GLU A N 1
ATOM 669 C CA . GLU A 1 84 ? 7.798 3.422 15.301 1.00 91.38 84 GLU A CA 1
ATOM 670 C C . GLU A 1 84 ? 7.725 4.165 16.641 1.00 91.38 84 GLU A C 1
ATOM 672 O O . GLU A 1 84 ? 7.866 3.557 17.700 1.00 91.38 84 GLU A O 1
ATOM 677 N N . ASN A 1 85 ? 7.380 5.455 16.608 1.00 91.94 85 ASN A N 1
ATOM 678 C CA . ASN A 1 85 ? 7.113 6.272 17.792 1.00 91.94 85 ASN A CA 1
ATOM 679 C C . ASN A 1 85 ? 5.704 6.066 18.396 1.00 91.94 85 ASN A C 1
ATOM 681 O O . ASN A 1 85 ? 5.260 6.859 19.227 1.00 91.94 85 ASN A O 1
ATOM 685 N N . GLY A 1 86 ? 4.977 5.019 17.989 1.00 90.69 86 GLY A N 1
ATOM 686 C CA . GLY A 1 86 ? 3.662 4.669 18.538 1.00 90.69 86 GLY A CA 1
ATOM 687 C C . GLY A 1 86 ? 2.493 5.471 17.960 1.00 90.69 86 GLY A C 1
ATOM 688 O O . GLY A 1 86 ? 1.398 5.473 18.528 1.00 90.69 86 GLY A O 1
ATOM 689 N N . GLY A 1 87 ? 2.695 6.161 16.836 1.00 91.06 87 GLY A N 1
ATOM 690 C CA . GLY A 1 87 ? 1.639 6.885 16.142 1.00 91.06 87 GLY A CA 1
ATOM 691 C C . GLY A 1 87 ? 0.520 5.960 15.652 1.00 91.06 87 GLY A C 1
ATOM 692 O O . GLY A 1 87 ? 0.759 4.897 15.082 1.00 91.06 87 GLY A O 1
ATOM 693 N N . ALA A 1 88 ? -0.734 6.385 15.827 1.00 89.56 88 ALA A N 1
ATOM 694 C CA . ALA A 1 88 ? -1.878 5.659 15.280 1.00 89.56 88 ALA A CA 1
ATOM 695 C C . ALA A 1 88 ? -1.850 5.706 13.736 1.00 89.56 88 ALA A C 1
ATOM 697 O O . ALA A 1 88 ? -1.776 6.809 13.186 1.00 89.56 88 ALA A O 1
ATOM 698 N N . PRO A 1 89 ? -1.991 4.578 13.008 1.00 88.25 89 PRO A N 1
ATOM 699 C CA . PRO A 1 89 ? -1.734 4.537 11.564 1.00 88.25 89 PRO A CA 1
ATOM 700 C C . PRO A 1 89 ? -2.510 5.556 10.731 1.00 88.25 89 PRO A C 1
ATOM 702 O O . PRO A 1 89 ? -1.949 6.194 9.845 1.00 88.25 89 PRO A O 1
ATOM 705 N N . ILE A 1 90 ? -3.792 5.761 11.044 1.00 85.81 90 ILE A N 1
ATOM 706 C CA . ILE A 1 90 ? -4.624 6.724 10.316 1.00 85.81 90 ILE A CA 1
ATOM 707 C C . ILE A 1 90 ? -4.194 8.174 10.560 1.00 85.81 90 ILE A C 1
ATOM 709 O O . ILE A 1 90 ? -4.274 9.001 9.655 1.00 85.81 90 ILE A O 1
ATOM 713 N N . LYS A 1 91 ? -3.719 8.477 11.774 1.00 87.12 91 LYS A N 1
ATOM 714 C CA . LYS A 1 91 ? -3.192 9.794 12.122 1.00 87.12 91 LYS A CA 1
ATOM 715 C C . LYS A 1 91 ? -1.864 10.019 11.410 1.00 87.12 91 LYS A C 1
ATOM 717 O O . LYS A 1 91 ? -1.713 11.034 10.756 1.00 87.12 91 LYS A O 1
ATOM 722 N N . VAL A 1 92 ? -0.971 9.029 11.431 1.00 91.81 92 VAL A N 1
ATOM 723 C CA . VAL A 1 92 ? 0.307 9.107 10.714 1.00 91.81 92 VAL A CA 1
ATOM 724 C C . VAL A 1 92 ? 0.106 9.358 9.220 1.00 91.81 92 VAL A C 1
ATOM 726 O O . VAL A 1 92 ? 0.750 10.238 8.660 1.00 91.81 92 VAL A O 1
ATOM 729 N N . LEU A 1 93 ? -0.806 8.630 8.567 1.00 88.69 93 LEU A N 1
ATOM 730 C CA . LEU A 1 93 ? -1.110 8.857 7.150 1.00 88.69 93 LEU A CA 1
ATOM 731 C C . LEU A 1 93 ? -1.631 10.275 6.896 1.00 88.69 93 LEU A C 1
ATOM 733 O O . LEU A 1 93 ? -1.255 10.894 5.905 1.00 88.69 93 LEU A O 1
ATOM 737 N N . ARG A 1 94 ? -2.478 10.796 7.790 1.00 87.50 94 ARG A N 1
ATOM 738 C CA . ARG A 1 94 ? -2.986 12.166 7.703 1.00 87.50 94 ARG A CA 1
ATOM 739 C C . ARG A 1 94 ? -1.863 13.190 7.841 1.00 87.50 94 ARG A C 1
ATOM 741 O O . ARG A 1 94 ? -1.742 14.032 6.960 1.00 87.50 94 ARG A O 1
ATOM 748 N N . ASP A 1 95 ? -1.038 13.052 8.875 1.00 90.69 95 ASP A N 1
ATOM 749 C CA . ASP A 1 95 ? 0.083 13.944 9.176 1.00 90.69 95 ASP A CA 1
ATOM 750 C C . ASP A 1 95 ? 1.101 13.963 8.022 1.00 90.69 95 ASP A C 1
ATOM 752 O O . ASP A 1 95 ? 1.625 15.015 7.671 1.00 90.69 95 ASP A O 1
ATOM 756 N N . VAL A 1 96 ? 1.357 12.810 7.391 1.00 92.19 96 VAL A N 1
ATOM 757 C CA . VAL A 1 96 ? 2.223 12.725 6.205 1.00 92.19 96 VAL A CA 1
ATOM 758 C C . VAL A 1 96 ? 1.594 13.449 5.019 1.00 92.19 96 VAL A C 1
ATOM 760 O O . VAL A 1 96 ? 2.268 14.254 4.396 1.00 92.19 96 VAL A O 1
ATOM 763 N N . ILE A 1 97 ? 0.318 13.201 4.713 1.00 87.50 97 ILE A N 1
ATOM 764 C CA . ILE A 1 97 ? -0.373 13.823 3.569 1.00 87.50 97 ILE A CA 1
ATOM 765 C C . ILE A 1 97 ? -0.527 15.344 3.739 1.00 87.50 97 ILE A C 1
ATOM 767 O O . ILE A 1 97 ? -0.573 16.065 2.749 1.00 87.50 97 ILE A O 1
ATOM 771 N N . GLU A 1 98 ? -0.630 15.829 4.976 1.00 87.94 98 GLU A N 1
ATOM 772 C CA . GLU A 1 98 ? -0.743 17.257 5.310 1.00 87.94 98 GLU A CA 1
ATOM 773 C C . GLU A 1 98 ? 0.615 17.948 5.480 1.00 87.94 98 GLU A C 1
ATOM 775 O O . GLU A 1 98 ? 0.668 19.164 5.665 1.00 87.94 98 GLU A O 1
ATOM 780 N N . SER A 1 99 ? 1.715 17.194 5.426 1.00 88.62 99 SER A N 1
ATOM 781 C CA . SER A 1 99 ? 3.053 17.747 5.586 1.00 88.62 99 SER A CA 1
ATOM 782 C C . SER A 1 99 ? 3.408 18.647 4.405 1.00 88.62 99 SER A C 1
ATOM 784 O O . SER A 1 99 ? 3.480 18.204 3.262 1.00 88.62 99 SER A O 1
ATOM 786 N N . THR A 1 100 ? 3.715 19.909 4.699 1.00 87.62 100 THR A N 1
ATOM 787 C CA . THR A 1 100 ? 4.240 20.868 3.717 1.00 87.62 100 THR A CA 1
ATOM 788 C C . THR A 1 100 ? 5.692 20.594 3.332 1.00 87.62 100 THR A C 1
ATOM 790 O O . THR A 1 100 ? 6.186 21.163 2.363 1.00 87.62 100 THR A O 1
ATOM 793 N N . ASP A 1 101 ? 6.378 19.730 4.081 1.00 89.56 101 ASP A N 1
ATOM 794 C CA . ASP A 1 101 ? 7.805 19.448 3.907 1.00 89.56 101 ASP A CA 1
ATOM 795 C C . ASP A 1 101 ? 8.062 18.374 2.838 1.00 89.56 101 ASP A C 1
ATOM 797 O O . ASP A 1 101 ? 9.201 18.159 2.424 1.00 89.56 101 ASP A O 1
ATOM 801 N N . ILE A 1 102 ? 7.012 17.684 2.379 1.00 89.06 102 ILE A N 1
ATOM 802 C CA . ILE A 1 102 ? 7.093 16.617 1.382 1.00 89.06 102 ILE A CA 1
ATOM 803 C C . ILE A 1 102 ? 6.252 17.036 0.170 1.00 89.06 102 ILE A C 1
ATOM 805 O O . ILE A 1 102 ? 5.072 16.738 0.071 1.00 89.06 102 ILE A O 1
ATOM 809 N N . GLU A 1 103 ? 6.865 17.712 -0.798 1.00 82.00 103 GLU A N 1
ATOM 810 C CA . GLU A 1 103 ? 6.156 18.337 -1.936 1.00 82.00 103 GLU A CA 1
ATOM 811 C C . GLU A 1 103 ? 5.276 17.369 -2.759 1.00 82.00 103 GLU A C 1
ATOM 813 O O . GLU A 1 103 ? 4.295 17.766 -3.382 1.00 82.00 103 GLU A O 1
ATOM 818 N N . SER A 1 104 ? 5.617 16.080 -2.764 1.00 84.50 104 SER A N 1
ATOM 819 C CA . SER A 1 104 ? 4.963 15.054 -3.590 1.00 84.50 104 SER A CA 1
ATOM 820 C C . SER A 1 104 ? 3.849 14.274 -2.887 1.00 84.50 104 SER A C 1
ATOM 822 O O . SER A 1 104 ? 3.272 13.376 -3.505 1.00 84.50 104 SER A O 1
ATOM 824 N N . VAL A 1 105 ? 3.550 14.566 -1.617 1.00 84.19 105 VAL A N 1
ATOM 825 C CA . VAL A 1 105 ? 2.415 13.951 -0.911 1.00 84.19 105 VAL A CA 1
ATOM 826 C C . VAL A 1 105 ? 1.266 14.942 -0.796 1.00 84.19 105 VAL A C 1
ATOM 828 O O . VAL A 1 105 ? 1.455 16.149 -0.716 1.00 84.19 105 VAL A O 1
ATOM 831 N N . GLY A 1 106 ? 0.048 14.417 -0.843 1.00 80.25 106 GLY A N 1
ATOM 832 C CA . GLY A 1 106 ? -1.160 15.224 -0.857 1.00 80.25 106 GLY A CA 1
ATOM 833 C C . GLY A 1 106 ? -2.360 14.411 -1.325 1.00 80.25 106 GLY A C 1
ATOM 834 O O . GLY A 1 106 ? -2.256 13.219 -1.619 1.00 80.25 106 GLY A O 1
ATOM 835 N N . GLY A 1 107 ? -3.504 15.081 -1.425 1.00 76.25 107 GLY A N 1
ATOM 836 C CA . GLY A 1 107 ? -4.709 14.513 -2.016 1.00 76.25 107 GLY A CA 1
ATOM 837 C C . GLY A 1 107 ? -5.540 13.637 -1.070 1.00 76.25 107 GLY A C 1
ATOM 838 O O . GLY A 1 107 ? -5.391 13.689 0.156 1.00 76.25 107 GLY A O 1
ATOM 839 N N . PRO A 1 108 ? -6.493 12.880 -1.636 1.00 73.00 108 PRO A N 1
ATOM 840 C CA . PRO A 1 108 ? -7.416 12.088 -0.847 1.00 73.00 108 PRO A CA 1
ATOM 841 C C . PRO A 1 108 ? -6.754 10.887 -0.154 1.00 73.00 108 PRO A C 1
ATOM 843 O O . PRO A 1 108 ? -5.819 10.275 -0.659 1.00 73.00 108 PRO A O 1
ATOM 846 N N . LEU A 1 109 ? -7.308 10.516 0.999 1.00 76.81 109 LEU A N 1
ATOM 847 C CA . LEU A 1 109 ? -6.930 9.386 1.856 1.00 76.81 109 LEU A CA 1
ATOM 848 C C . LEU A 1 109 ? -8.110 8.429 2.044 1.00 76.81 109 LEU A C 1
ATOM 850 O O . LEU A 1 109 ? -8.960 8.611 2.923 1.00 76.81 109 LEU A O 1
ATOM 854 N N . GLN A 1 110 ? -8.103 7.357 1.271 1.00 78.19 110 GLN A N 1
ATOM 855 C CA . GLN A 1 110 ? -8.972 6.218 1.508 1.00 78.19 110 GLN A CA 1
ATOM 856 C C . GLN A 1 110 ? -8.207 5.182 2.324 1.00 78.19 110 GLN A C 1
ATOM 858 O O . GLN A 1 110 ? -7.031 4.922 2.067 1.00 78.19 110 GLN A O 1
ATOM 863 N N . TYR A 1 111 ? -8.871 4.567 3.293 1.00 82.81 111 TYR A N 1
ATOM 864 C CA . TYR A 1 111 ? -8.284 3.463 4.039 1.00 82.81 111 TYR A CA 1
ATOM 865 C C . TYR A 1 111 ? -9.234 2.278 4.062 1.00 82.81 111 TYR A C 1
ATOM 867 O O . TYR A 1 111 ? -10.427 2.391 3.797 1.00 82.81 111 TYR A O 1
ATOM 875 N N . ALA A 1 112 ? -8.690 1.108 4.351 1.00 84.06 112 ALA A N 1
ATOM 876 C CA . ALA A 1 112 ? -9.472 -0.098 4.486 1.00 84.06 112 ALA A CA 1
ATOM 877 C C . ALA A 1 112 ? -8.921 -0.935 5.631 1.00 84.06 112 ALA A C 1
ATOM 879 O O . ALA A 1 112 ? -7.727 -0.890 5.931 1.00 84.06 112 ALA A O 1
ATOM 880 N N . ARG A 1 113 ? -9.792 -1.710 6.270 1.00 85.88 113 ARG A N 1
ATOM 881 C CA . ARG A 1 113 ? -9.388 -2.685 7.284 1.00 85.88 113 ARG A CA 1
ATOM 882 C C . ARG A 1 113 ? -10.156 -3.981 7.118 1.00 85.88 113 ARG A C 1
ATOM 884 O O . ARG A 1 113 ? -11.241 -4.017 6.537 1.00 85.88 113 ARG A O 1
ATOM 891 N N . PHE A 1 114 ? -9.579 -5.046 7.657 1.00 85.62 114 PHE A N 1
ATOM 892 C CA . PHE A 1 114 ? -10.280 -6.308 7.786 1.00 85.62 114 PHE A CA 1
ATOM 893 C C . PHE A 1 114 ? -11.048 -6.346 9.110 1.00 85.62 114 PHE A C 1
ATOM 895 O O . PHE A 1 114 ? -10.452 -6.259 10.180 1.00 85.62 114 PHE A O 1
ATOM 902 N N . GLU A 1 115 ? -12.364 -6.517 9.039 1.00 84.75 115 GLU A N 1
ATOM 903 C CA . GLU A 1 115 ? -13.245 -6.759 10.183 1.00 84.75 115 GLU A CA 1
ATOM 904 C C . GLU A 1 115 ? -13.870 -8.143 10.039 1.00 84.75 115 GLU A C 1
ATOM 906 O O . GLU A 1 115 ? -14.506 -8.428 9.026 1.00 84.75 115 GLU A O 1
ATOM 911 N N . CYS A 1 116 ? -13.705 -9.024 11.029 1.00 82.81 116 CYS A N 1
ATOM 912 C CA . CYS A 1 116 ? -14.297 -10.370 11.004 1.00 82.81 116 CYS A CA 1
ATOM 913 C C . CYS A 1 116 ? -14.041 -11.127 9.680 1.00 82.81 116 CYS A C 1
ATOM 915 O O . CYS A 1 116 ? -14.952 -11.738 9.121 1.00 82.81 116 CYS A O 1
ATOM 917 N N . LYS A 1 117 ? -12.804 -11.067 9.161 1.00 80.50 117 LYS A N 1
ATOM 918 C CA . LYS A 1 117 ? -12.378 -11.665 7.876 1.00 80.50 117 LYS A CA 1
ATOM 919 C C . LYS A 1 117 ? -13.013 -11.032 6.622 1.00 80.50 117 LYS A C 1
ATOM 921 O O . LYS A 1 117 ? -12.844 -11.567 5.529 1.00 80.50 117 LYS A O 1
ATOM 926 N N . LYS A 1 118 ? -13.706 -9.895 6.746 1.00 78.12 118 LYS A N 1
ATOM 927 C CA . LYS A 1 118 ? -14.262 -9.110 5.632 1.00 78.12 118 LYS A CA 1
ATOM 928 C C . LYS A 1 118 ? -13.437 -7.848 5.408 1.00 78.12 118 LYS A C 1
ATOM 930 O O . LYS A 1 118 ? -13.077 -7.174 6.366 1.00 78.12 118 LYS A O 1
ATOM 935 N N . PHE A 1 119 ? -13.146 -7.530 4.152 1.00 80.31 119 PHE A N 1
ATOM 936 C CA . PHE A 1 119 ? -12.490 -6.280 3.774 1.00 80.31 119 PHE A CA 1
ATOM 937 C C . PHE A 1 119 ? -13.527 -5.160 3.704 1.00 80.31 119 PHE A C 1
ATOM 939 O O . PHE A 1 119 ? -14.545 -5.316 3.030 1.00 80.31 119 PHE A O 1
ATOM 946 N N . LYS A 1 120 ? -13.266 -4.052 4.393 1.00 80.75 120 LYS A N 1
ATOM 947 C CA . LYS A 1 120 ? -14.129 -2.872 4.395 1.00 80.75 120 LYS A CA 1
ATOM 948 C C . LYS A 1 120 ? -13.328 -1.628 4.090 1.00 80.75 120 LYS A C 1
ATOM 950 O O . LYS A 1 120 ? -12.221 -1.462 4.599 1.00 80.75 120 LYS A O 1
ATOM 955 N N . VAL A 1 121 ? -13.920 -0.771 3.274 1.00 78.75 121 VAL A N 1
ATOM 956 C CA . VAL A 1 121 ? -13.354 0.496 2.831 1.00 78.75 121 VAL A CA 1
ATOM 957 C C . VAL A 1 121 ? -14.007 1.625 3.608 1.00 78.75 121 VAL A C 1
ATOM 959 O O . VAL A 1 121 ? -15.223 1.652 3.758 1.00 78.75 121 VAL A O 1
ATOM 962 N N . PHE A 1 122 ? -13.191 2.575 4.034 1.00 76.31 122 PHE A N 1
ATOM 963 C CA . PHE A 1 122 ? -13.581 3.743 4.795 1.00 76.31 122 PHE A CA 1
ATOM 964 C C . PHE A 1 122 ? -13.020 4.998 4.125 1.00 76.31 122 PHE A C 1
ATOM 966 O O . PHE A 1 122 ? -11.944 4.980 3.518 1.00 76.31 122 PHE A O 1
ATOM 973 N N . ALA A 1 123 ? -13.738 6.105 4.271 1.00 70.12 123 ALA A N 1
ATOM 974 C CA . ALA A 1 123 ? -13.275 7.423 3.866 1.00 70.12 123 ALA A CA 1
ATOM 975 C C . ALA A 1 123 ? -13.432 8.401 5.027 1.00 70.12 123 ALA A C 1
ATOM 977 O O . ALA A 1 123 ? -14.338 8.270 5.850 1.00 70.12 123 ALA A O 1
ATOM 978 N N . ASN A 1 124 ? -12.550 9.394 5.072 1.00 68.69 124 ASN A N 1
ATOM 979 C CA . ASN A 1 124 ? -12.731 10.541 5.948 1.00 68.69 124 ASN A CA 1
ATOM 980 C C . ASN A 1 124 ? -13.811 11.464 5.368 1.00 68.69 124 ASN A C 1
ATOM 982 O O . ASN A 1 124 ? -13.761 11.828 4.188 1.00 68.69 124 ASN A O 1
ATOM 986 N N . CYS A 1 125 ? -14.762 11.858 6.210 1.00 68.38 125 CYS A N 1
ATOM 987 C CA . CYS A 1 125 ? -15.794 12.828 5.880 1.00 68.38 125 CYS A CA 1
ATOM 988 C C . CYS A 1 125 ? -15.799 13.984 6.883 1.00 68.38 125 CYS A C 1
ATOM 990 O O . CYS A 1 125 ? -15.608 13.769 8.080 1.00 68.38 125 CYS A O 1
ATOM 992 N N . LYS A 1 126 ? -16.084 15.187 6.387 1.00 66.56 126 LYS A N 1
ATOM 993 C CA . LYS A 1 126 ? -16.421 16.372 7.175 1.00 66.56 126 LYS A CA 1
ATOM 994 C C . LYS A 1 126 ? -17.889 16.722 6.968 1.00 66.56 126 LYS A C 1
ATOM 996 O O . LYS A 1 126 ? -18.466 16.423 5.924 1.00 66.56 126 LYS A O 1
ATOM 1001 N N . LEU A 1 127 ? -18.489 17.356 7.964 1.00 65.06 127 LEU A N 1
ATOM 1002 C CA . LEU A 1 127 ? -19.799 17.980 7.826 1.00 65.06 127 LEU A CA 1
ATOM 1003 C C . LEU A 1 127 ? -19.587 19.448 7.452 1.00 65.06 127 LEU A C 1
ATOM 1005 O O . LEU A 1 127 ? -19.035 20.205 8.245 1.00 65.06 127 LEU A O 1
ATOM 1009 N N . GLU A 1 128 ? -20.028 19.843 6.260 1.00 69.06 128 GLU A N 1
ATOM 1010 C CA . GLU A 1 128 ? -20.055 21.241 5.818 1.00 69.06 128 GLU A CA 1
ATOM 1011 C C . GLU A 1 128 ? -21.498 21.646 5.535 1.00 69.06 128 GLU A C 1
ATOM 1013 O O . GLU A 1 128 ? -22.172 21.031 4.712 1.00 69.06 128 GLU A O 1
ATOM 1018 N N . GLU A 1 129 ? -21.988 22.658 6.256 1.00 74.06 129 GLU A N 1
ATOM 1019 C CA . GLU A 1 129 ? -23.335 23.226 6.067 1.00 74.06 129 GLU A CA 1
ATOM 1020 C C . GLU A 1 129 ? -24.473 22.183 6.130 1.00 74.06 129 GLU A C 1
ATOM 1022 O O . GLU A 1 129 ? -25.484 22.287 5.443 1.00 74.06 129 GLU A O 1
ATOM 1027 N N . GLY A 1 130 ? -24.309 21.147 6.959 1.00 69.75 130 GLY A N 1
ATOM 1028 C CA . GLY A 1 130 ? -25.278 20.052 7.093 1.00 69.75 130 GLY A CA 1
ATOM 1029 C C . GLY A 1 130 ? -25.149 18.945 6.039 1.00 69.75 130 GLY A C 1
ATOM 1030 O O . GLY A 1 130 ? -25.881 17.960 6.114 1.00 69.75 130 GLY A O 1
ATOM 1031 N N . ASN A 1 131 ? -24.200 19.056 5.106 1.00 51.69 131 ASN A N 1
ATOM 1032 C CA . ASN A 1 131 ? -23.888 18.035 4.111 1.00 51.69 131 ASN A CA 1
ATOM 1033 C C . ASN A 1 131 ? -22.628 17.249 4.491 1.00 51.69 131 ASN A C 1
ATOM 1035 O O . ASN A 1 131 ? -21.670 17.797 5.035 1.00 51.69 131 ASN A O 1
ATOM 1039 N N . VAL A 1 132 ? -22.609 15.955 4.167 1.00 58.09 132 VAL A N 1
ATOM 1040 C CA . VAL A 1 132 ? -21.414 15.114 4.313 1.00 58.09 132 VAL A CA 1
ATOM 1041 C C . VAL A 1 132 ? -20.514 15.335 3.100 1.00 58.09 132 VAL A C 1
ATOM 1043 O O . VAL A 1 132 ? -20.851 14.937 1.987 1.00 58.09 132 VAL A O 1
ATOM 1046 N N . VAL A 1 133 ? -19.356 15.951 3.317 1.00 56.78 133 VAL A N 1
ATOM 1047 C CA . VAL A 1 133 ? -18.323 16.159 2.300 1.00 56.78 133 VAL A CA 1
ATOM 1048 C C . VAL A 1 133 ? -17.190 15.172 2.552 1.00 56.78 133 VAL A C 1
ATOM 1050 O O . VAL A 1 133 ? -16.585 15.147 3.623 1.00 56.78 133 VAL A O 1
ATOM 1053 N N . TYR A 1 134 ? -16.887 14.331 1.566 1.00 60.44 134 TYR A N 1
ATOM 1054 C CA . TYR A 1 134 ? -15.759 13.407 1.648 1.00 60.44 134 TYR A CA 1
ATOM 1055 C C . TYR A 1 134 ? -14.470 14.202 1.468 1.00 60.44 134 TYR A C 1
ATOM 1057 O O . TYR A 1 134 ? -14.153 14.632 0.364 1.00 60.44 134 TYR A O 1
ATOM 1065 N N . GLU A 1 135 ? -13.710 14.392 2.543 1.00 55.75 135 GLU A N 1
ATOM 1066 C CA . GLU A 1 135 ? -12.433 15.106 2.455 1.00 55.75 135 GLU A CA 1
ATOM 1067 C C . GLU A 1 135 ? -11.435 14.334 1.593 1.00 55.75 135 GLU A C 1
ATOM 1069 O O . GLU A 1 135 ? -10.504 14.919 1.044 1.00 55.75 135 GLU A O 1
ATOM 1074 N N . ARG A 1 136 ? -11.595 13.002 1.542 1.00 57.03 136 ARG A N 1
ATOM 1075 C CA . ARG A 1 136 ? -10.505 12.084 1.226 1.00 57.03 136 ARG A CA 1
ATOM 1076 C C . ARG A 1 136 ? -10.961 10.718 0.667 1.00 57.03 136 ARG A C 1
ATOM 1078 O O . ARG A 1 136 ? -10.250 9.744 0.824 1.00 57.03 136 ARG A O 1
ATOM 1085 N N . GLY A 1 137 ? -12.118 10.594 0.012 1.00 51.84 137 GLY A N 1
ATOM 1086 C CA . GLY A 1 137 ? -12.460 9.353 -0.725 1.00 51.84 137 GLY A CA 1
ATOM 1087 C C . GLY A 1 137 ? -11.543 9.150 -1.941 1.00 51.84 137 GLY A C 1
ATOM 1088 O O . GLY A 1 137 ? -10.983 10.136 -2.400 1.00 51.84 137 GLY A O 1
ATOM 1089 N N . GLY A 1 138 ? -11.359 7.921 -2.450 1.00 53.81 138 GLY A N 1
ATOM 1090 C CA . GLY A 1 138 ? -10.605 7.648 -3.688 1.00 53.81 138 GLY A CA 1
ATOM 1091 C C . GLY A 1 138 ? -11.191 8.352 -4.920 1.00 53.81 138 GLY A C 1
ATOM 1092 O O . GLY A 1 138 ? -11.711 9.456 -4.817 1.00 53.81 138 GLY A O 1
ATOM 1093 N N . LEU A 1 139 ? -11.129 7.748 -6.113 1.00 51.50 139 LEU A N 1
ATOM 1094 C CA . LEU A 1 139 ? -11.817 8.327 -7.279 1.00 51.50 139 LEU A CA 1
ATOM 1095 C C . LEU A 1 139 ? -13.267 8.661 -6.873 1.00 51.50 139 LEU A C 1
ATOM 1097 O O . LEU A 1 139 ? -14.016 7.757 -6.498 1.00 51.50 139 LEU A O 1
ATOM 1101 N N . ASN A 1 140 ? -13.639 9.946 -6.858 1.00 51.00 140 ASN A N 1
ATOM 1102 C CA . ASN A 1 140 ? -15.006 10.343 -6.549 1.00 51.00 140 ASN A CA 1
ATOM 1103 C C . ASN A 1 140 ? -15.859 9.871 -7.721 1.00 51.00 140 ASN A C 1
ATOM 1105 O O . ASN A 1 140 ? -15.953 10.570 -8.718 1.00 51.00 140 ASN A O 1
ATOM 1109 N N . LEU A 1 141 ? -16.443 8.678 -7.627 1.00 49.75 141 LEU A N 1
ATOM 1110 C CA . LEU A 1 141 ? -17.237 8.095 -8.712 1.00 49.75 141 LEU A CA 1
ATOM 1111 C C . LEU A 1 141 ? -18.520 8.893 -9.006 1.00 49.75 141 LEU A C 1
ATOM 1113 O O . LEU A 1 141 ? -19.178 8.603 -9.997 1.00 49.75 141 LEU A O 1
ATOM 1117 N N . ASN A 1 142 ? -18.841 9.899 -8.180 1.00 45.03 142 ASN A N 1
ATOM 1118 C CA . ASN A 1 142 ? -19.905 10.877 -8.415 1.00 45.03 142 ASN A CA 1
ATOM 1119 C C . ASN A 1 142 ? -19.390 12.180 -9.060 1.00 45.03 142 ASN A C 1
ATOM 1121 O O . ASN A 1 142 ? -20.127 13.160 -9.164 1.00 45.03 142 ASN A O 1
ATOM 1125 N N . ASP A 1 143 ? -18.108 12.252 -9.424 1.00 52.41 143 ASP A N 1
ATOM 1126 C CA . ASP A 1 143 ? -17.546 13.393 -10.137 1.00 52.41 143 ASP A CA 1
ATOM 1127 C C . ASP A 1 143 ? -18.169 13.472 -11.534 1.00 52.41 143 ASP A C 1
ATOM 1129 O O . ASP A 1 143 ? -18.104 12.526 -12.322 1.00 52.41 143 ASP A O 1
ATOM 1133 N N . SER A 1 144 ? -18.758 14.622 -11.864 1.00 53.56 144 SER A N 1
ATOM 1134 C CA . SER A 1 144 ? -19.439 14.844 -13.143 1.00 53.56 144 SER A CA 1
ATOM 1135 C C . SER A 1 144 ? -18.534 14.617 -14.358 1.00 53.56 144 SER A C 1
ATOM 1137 O O . SER A 1 144 ? -19.030 14.317 -15.443 1.00 53.56 144 SER A O 1
ATOM 1139 N N . ARG A 1 145 ? -17.208 14.691 -14.192 1.00 50.41 145 ARG A N 1
ATOM 1140 C CA . ARG A 1 145 ? -16.228 14.391 -15.244 1.00 50.41 145 ARG A CA 1
ATOM 1141 C C . ARG A 1 145 ? -16.176 12.904 -15.604 1.00 50.41 145 ARG A C 1
ATOM 1143 O O . ARG A 1 145 ? -15.895 12.593 -16.755 1.00 50.41 145 ARG A O 1
ATOM 1150 N N . LEU A 1 146 ? -16.469 12.007 -14.660 1.00 51.38 146 LEU A N 1
ATOM 1151 C CA . LEU A 1 146 ? -16.501 10.553 -14.881 1.00 51.38 146 LEU A CA 1
ATOM 1152 C C . LEU A 1 146 ? -17.827 10.081 -15.486 1.00 51.38 146 LEU A C 1
ATOM 1154 O O . LEU A 1 146 ? -17.868 9.068 -16.170 1.00 51.38 146 LEU A O 1
ATOM 1158 N N . HIS A 1 147 ? -18.910 10.829 -15.277 1.00 51.84 147 HIS A N 1
ATOM 1159 C CA . HIS A 1 147 ? -20.206 10.538 -15.898 1.00 51.84 147 HIS A CA 1
ATOM 1160 C C . HIS A 1 147 ? -20.287 10.966 -17.372 1.00 51.84 147 HIS A C 1
ATOM 1162 O O . HIS A 1 147 ? -21.181 10.524 -18.087 1.00 51.84 147 HIS A O 1
ATOM 1168 N N . ASN A 1 148 ? -19.351 11.805 -17.828 1.00 53.66 148 ASN A N 1
ATOM 1169 C CA . ASN A 1 148 ? -19.287 12.304 -19.204 1.00 53.66 148 ASN A CA 1
ATOM 1170 C C . ASN A 1 148 ? -18.289 11.540 -20.091 1.00 53.66 148 ASN A C 1
ATOM 1172 O O . ASN A 1 148 ? -18.176 11.849 -21.278 1.00 53.66 148 ASN A O 1
ATOM 1176 N N . SER A 1 149 ? -17.551 10.564 -19.553 1.00 50.31 149 SER A N 1
ATOM 1177 C CA . SER A 1 149 ? -16.728 9.670 -20.372 1.00 50.31 149 SER A CA 1
ATOM 1178 C C . SER A 1 149 ? -17.591 8.540 -20.929 1.00 50.31 149 SER A C 1
ATOM 1180 O O . SER A 1 149 ? -18.239 7.833 -20.167 1.00 50.31 149 SER A O 1
ATOM 1182 N N . HIS A 1 150 ? -17.561 8.334 -22.247 1.00 47.84 150 HIS A N 1
ATOM 1183 C CA . HIS A 1 150 ? -18.255 7.247 -22.959 1.00 47.84 150 HIS A CA 1
ATOM 1184 C C . HIS A 1 150 ? -17.712 5.831 -22.660 1.00 47.84 150 HIS A C 1
ATOM 1186 O O . HIS A 1 150 ? -18.060 4.883 -23.361 1.00 47.84 150 HIS A O 1
ATOM 1192 N N . ASP A 1 151 ? -16.862 5.685 -21.645 1.00 45.78 151 ASP A N 1
ATOM 1193 C CA . ASP A 1 151 ? -16.289 4.411 -21.241 1.00 45.78 151 ASP A CA 1
ATOM 1194 C C . ASP A 1 151 ? -17.125 3.822 -20.098 1.00 45.78 151 ASP A C 1
ATOM 1196 O O . ASP A 1 151 ? -17.141 4.349 -18.984 1.00 45.78 151 ASP A O 1
ATOM 1200 N N . ASP A 1 152 ? -17.809 2.710 -20.378 1.00 39.00 152 ASP A N 1
ATOM 1201 C CA . ASP A 1 152 ? -18.605 1.928 -19.425 1.00 39.00 152 ASP A CA 1
ATOM 1202 C C . ASP A 1 152 ? -17.709 1.227 -18.383 1.00 39.00 152 ASP A C 1
ATOM 1204 O O . ASP A 1 152 ? -17.601 -0.002 -18.327 1.00 39.00 152 ASP A O 1
ATOM 1208 N N . ILE A 1 153 ? -17.029 1.991 -17.528 1.00 39.00 153 ILE A N 1
ATOM 1209 C CA . ILE A 1 153 ? -16.311 1.434 -16.383 1.00 39.00 153 ILE A CA 1
ATOM 1210 C C . ILE A 1 153 ? -17.303 1.270 -15.226 1.00 39.00 153 ILE A C 1
ATOM 1212 O O . ILE A 1 153 ? -17.433 2.121 -14.347 1.00 39.00 153 ILE A O 1
ATOM 1216 N N . PHE A 1 154 ? -17.982 0.123 -15.190 1.00 36.25 154 PHE A N 1
ATOM 1217 C CA . PHE A 1 154 ? -18.753 -0.307 -14.022 1.00 36.25 154 PHE A CA 1
ATOM 1218 C C . PHE A 1 154 ? -17.810 -0.762 -12.901 1.00 36.25 154 PHE A C 1
ATOM 1220 O O . PHE A 1 154 ? -17.513 -1.946 -12.737 1.00 36.25 154 PHE A O 1
ATOM 1227 N N . VAL A 1 155 ? -17.336 0.189 -12.096 1.00 37.97 155 VAL A N 1
ATOM 1228 C CA . VAL A 1 155 ? -16.638 -0.105 -10.842 1.00 37.97 155 VAL A CA 1
ATOM 1229 C C . VAL A 1 155 ? -17.679 -0.358 -9.750 1.00 37.97 155 VAL A C 1
ATOM 1231 O O . VAL A 1 155 ? -18.074 0.557 -9.033 1.00 37.97 155 VAL A O 1
ATOM 1234 N N . SER A 1 156 ? -18.124 -1.607 -9.576 1.00 35.38 156 SER A N 1
ATOM 1235 C CA . SER A 1 156 ? -18.881 -1.993 -8.375 1.00 35.38 156 SER A CA 1
ATOM 1236 C C . SER A 1 156 ? -17.920 -2.182 -7.192 1.00 35.38 156 SER A C 1
ATOM 1238 O O . SER A 1 156 ? -17.706 -3.295 -6.704 1.00 35.38 156 SER A O 1
ATOM 1240 N N . MET A 1 157 ? -17.262 -1.109 -6.753 1.00 42.12 157 MET A N 1
ATOM 1241 C CA . MET A 1 157 ? -16.554 -1.144 -5.475 1.00 42.12 157 MET A CA 1
ATOM 1242 C C . MET A 1 157 ? -17.588 -1.096 -4.346 1.00 42.12 157 MET A C 1
ATOM 1244 O O . MET A 1 157 ? -18.569 -0.359 -4.462 1.00 42.12 157 MET A O 1
ATOM 1248 N N . PRO A 1 158 ? -17.414 -1.884 -3.268 1.00 44.06 158 PRO A N 1
ATOM 1249 C CA . PRO A 1 158 ? -18.288 -1.790 -2.108 1.00 44.06 158 PRO A CA 1
ATOM 1250 C C . PRO A 1 158 ? -18.310 -0.335 -1.639 1.00 44.06 158 PRO A C 1
ATOM 1252 O O . PRO A 1 158 ? -17.258 0.251 -1.370 1.00 44.06 158 PRO A O 1
ATOM 1255 N N . MET A 1 159 ? -19.514 0.242 -1.629 1.00 47.12 159 MET A N 1
ATOM 1256 C CA . MET A 1 159 ? -19.741 1.614 -1.197 1.00 47.12 159 MET A CA 1
ATOM 1257 C C . MET A 1 159 ? -19.186 1.770 0.218 1.00 47.12 159 MET A C 1
ATOM 1259 O O . MET A 1 159 ? -19.394 0.907 1.066 1.00 47.12 159 MET A O 1
ATOM 1263 N N . ILE A 1 160 ? -18.407 2.830 0.408 1.00 49.38 160 ILE A N 1
ATOM 1264 C CA . ILE A 1 160 ? -17.698 3.195 1.636 1.00 49.38 160 ILE A CA 1
ATOM 1265 C C . ILE A 1 160 ? -18.575 2.943 2.878 1.00 49.38 160 ILE A C 1
ATOM 1267 O O . ILE A 1 160 ? -19.692 3.450 2.950 1.00 49.38 160 ILE A O 1
ATOM 1271 N N . ASP A 1 161 ? -18.056 2.201 3.862 1.00 48.53 161 ASP A N 1
ATOM 1272 C CA . ASP A 1 161 ? -18.667 2.102 5.191 1.00 48.53 161 ASP A CA 1
ATOM 1273 C C . ASP A 1 161 ? -18.323 3.376 5.988 1.00 48.53 161 ASP A C 1
ATOM 1275 O O . ASP A 1 161 ? -17.179 3.844 5.999 1.00 48.53 161 ASP A O 1
ATOM 1279 N N . PHE A 1 162 ? -19.318 3.958 6.659 1.00 45.22 162 PHE A N 1
ATOM 1280 C CA . PHE A 1 162 ? -19.175 5.227 7.377 1.00 45.22 162 PHE A CA 1
ATOM 1281 C C . PHE A 1 162 ? -18.599 5.028 8.783 1.00 45.22 162 PHE A C 1
ATOM 1283 O O . PHE A 1 162 ? -19.024 4.139 9.521 1.00 45.22 162 PHE A O 1
ATOM 1290 N N . VAL A 1 163 ? -17.680 5.908 9.191 1.00 46.78 163 VAL A N 1
ATOM 1291 C CA . VAL A 1 163 ? -17.279 6.062 10.598 1.00 46.78 163 VAL A CA 1
ATOM 1292 C C . VAL A 1 163 ? -17.428 7.532 10.963 1.00 46.78 163 VAL A C 1
ATOM 1294 O O . VAL A 1 163 ? -16.587 8.355 10.615 1.00 46.78 163 VAL A O 1
ATOM 1297 N N . THR A 1 164 ? -18.506 7.869 11.666 1.00 40.09 164 THR A N 1
ATOM 1298 C CA . THR A 1 164 ? -18.640 9.162 12.344 1.00 40.09 164 THR A CA 1
ATOM 1299 C C . THR A 1 164 ? -17.788 9.128 13.608 1.00 40.09 164 THR A C 1
ATOM 1301 O O . THR A 1 164 ? -18.019 8.287 14.477 1.00 40.09 164 THR A O 1
ATOM 1304 N N . GLN A 1 165 ? -16.793 10.010 13.714 1.00 41.06 165 GLN A N 1
ATOM 1305 C CA . GLN A 1 165 ? -16.117 10.241 14.990 1.00 41.06 165 GLN A CA 1
ATOM 1306 C C . GLN A 1 165 ? -17.058 11.066 15.878 1.00 41.06 165 GLN A C 1
ATOM 1308 O O . GLN A 1 165 ? -17.395 12.194 15.524 1.00 41.06 165 GLN A O 1
ATOM 1313 N N . THR A 1 166 ? -17.527 10.467 16.972 1.00 35.12 166 THR A N 1
ATOM 1314 C CA . THR A 1 166 ? -18.084 11.176 18.138 1.00 35.12 166 THR A CA 1
ATOM 1315 C C . THR A 1 166 ? -16.965 11.663 19.035 1.00 35.12 166 THR A C 1
ATOM 1317 O O . THR A 1 166 ? -16.024 10.856 19.231 1.00 35.12 166 THR A O 1
#

pLDDT: mean 76.45, std 17.09, range [35.12, 94.19]

Radius of gyration: 17.93 Å; chains: 1; bounding box: 44×46×42 Å